Protein AF-A0A2E6AD15-F1 (afdb_monomer_lite)

Foldseek 3Di:
DDDDDDDDDDDPDDDPVNVPPPPPDDPDDPDPDPPVPPPDDDDDPLVVVLVLLLVLCVVVVNPLVVSCVVVVHDSVVSVVSCVVSVPDDPPPPDPDD

Sequence (97 aa):
MVERAVVLARGDYVDVDDLNLSNLATAGDSAVLPMSANTYEPLTLAEVEQRHILATLRQTGWNKSRTARTLGIERSTLDRKIRRYGIVQDTTPVPEG

pLDDT: mean 71.86, std 24.39, range [35.41, 98.31]

Structure (mmCIF, N/CA/C/O backbone):
data_AF-A0A2E6AD15-F1
#
_entry.id   AF-A0A2E6AD15-F1
#
loop_
_atom_site.group_PDB
_atom_site.id
_atom_site.type_symbol
_atom_site.label_atom_id
_atom_site.label_alt_id
_atom_site.label_comp_id
_atom_site.label_asym_id
_atom_site.label_entity_id
_atom_site.label_seq_id
_atom_site.pdbx_PDB_ins_code
_atom_site.Cartn_x
_atom_site.Cartn_y
_atom_site.Cartn_z
_atom_site.occupancy
_atom_site.B_iso_or_equiv
_atom_site.auth_seq_id
_atom_site.auth_comp_id
_atom_site.auth_asym_id
_atom_site.auth_atom_id
_atom_site.pdbx_PDB_model_num
ATOM 1 N N . MET A 1 1 ? -36.408 -7.158 -38.194 1.00 47.25 1 MET A N 1
ATOM 2 C CA . MET A 1 1 ? -36.515 -8.610 -37.921 1.00 47.25 1 MET A CA 1
ATOM 3 C C . MET A 1 1 ? -35.147 -9.207 -38.203 1.00 47.25 1 MET A C 1
ATOM 5 O O . MET A 1 1 ? -34.533 -8.702 -39.132 1.00 47.25 1 MET A O 1
ATOM 9 N N . VAL A 1 2 ? -34.741 -10.249 -37.458 1.00 46.66 2 VAL A N 1
ATOM 10 C CA . VAL A 1 2 ? -33.490 -11.035 -37.620 1.00 46.66 2 VAL A CA 1
ATOM 11 C C . VAL A 1 2 ? -32.250 -10.374 -36.974 1.00 46.66 2 VAL A C 1
ATOM 13 O O . VAL A 1 2 ? -31.978 -9.222 -37.271 1.00 46.66 2 VAL A O 1
ATOM 16 N N . GLU A 1 3 ? -31.452 -10.955 -36.067 1.00 35.41 3 GLU A N 1
ATOM 17 C CA . GLU A 1 3 ? -31.435 -12.216 -35.301 1.00 35.41 3 GLU A CA 1
ATOM 18 C C . GLU A 1 3 ? -30.429 -12.046 -34.137 1.00 35.41 3 GLU A C 1
ATOM 20 O O . GLU A 1 3 ? -29.472 -11.279 -34.229 1.00 35.41 3 GLU A O 1
ATOM 25 N N . ARG A 1 4 ? -30.654 -12.745 -33.019 1.00 47.50 4 ARG A N 1
ATOM 26 C CA . ARG A 1 4 ? -29.738 -12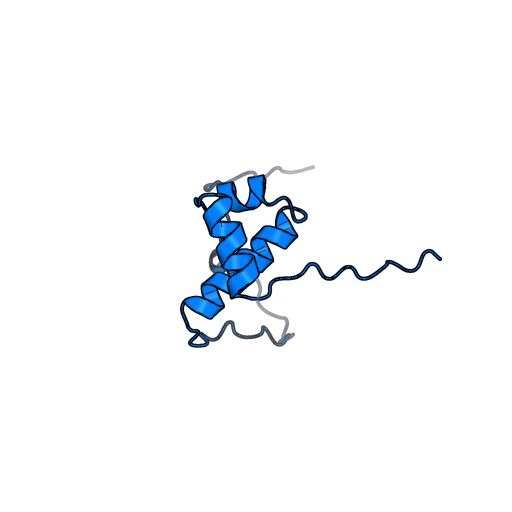.814 -31.869 1.00 47.50 4 ARG A CA 1
ATOM 27 C C . ARG A 1 4 ? -28.497 -13.640 -32.231 1.00 47.50 4 ARG A C 1
ATOM 29 O O . ARG A 1 4 ? -28.654 -14.787 -32.634 1.00 47.50 4 ARG A O 1
ATOM 36 N N . ALA A 1 5 ? -27.304 -13.134 -31.925 1.00 43.41 5 ALA A N 1
ATOM 37 C CA . ALA A 1 5 ? -26.101 -13.951 -31.774 1.00 43.41 5 ALA A CA 1
ATOM 38 C C . ALA A 1 5 ? -25.499 -13.716 -30.381 1.00 43.41 5 ALA A C 1
ATOM 40 O O . ALA A 1 5 ? -24.854 -12.712 -30.095 1.00 43.41 5 ALA A O 1
ATOM 41 N N . VAL A 1 6 ? -25.831 -14.654 -29.497 1.00 44.06 6 VAL A N 1
ATOM 42 C CA . VAL A 1 6 ? -25.146 -14.976 -28.240 1.00 44.06 6 VAL A CA 1
ATOM 43 C C . VAL A 1 6 ? -23.809 -15.652 -28.585 1.00 44.06 6 VAL A C 1
ATOM 45 O O . VAL A 1 6 ? -23.663 -16.108 -29.717 1.00 44.06 6 VAL A O 1
ATOM 48 N N . VAL A 1 7 ? -22.935 -15.820 -27.576 1.00 46.88 7 VAL A N 1
ATOM 49 C CA . VAL A 1 7 ? -21.784 -16.756 -27.476 1.00 46.88 7 VAL A CA 1
ATOM 50 C C . VAL A 1 7 ? -20.442 -15.994 -27.560 1.00 46.88 7 VAL A C 1
ATOM 52 O O . VAL A 1 7 ? -20.176 -15.351 -28.558 1.00 46.88 7 VAL A O 1
ATOM 55 N N . LEU A 1 8 ? -19.535 -15.970 -26.574 1.00 36.09 8 LEU A N 1
ATOM 56 C CA . LEU A 1 8 ? -19.288 -16.836 -25.416 1.00 36.09 8 LEU A CA 1
ATOM 57 C C . LEU A 1 8 ? -18.494 -16.027 -24.370 1.00 36.09 8 LEU A C 1
ATOM 59 O O . LEU A 1 8 ? -17.388 -15.575 -24.650 1.00 36.09 8 LEU A O 1
ATOM 63 N N . ALA A 1 9 ? -19.026 -15.886 -23.157 1.00 47.22 9 ALA A N 1
ATOM 64 C CA . ALA A 1 9 ? -18.201 -15.574 -21.995 1.00 47.22 9 ALA A CA 1
ATOM 65 C C . ALA A 1 9 ? -17.514 -16.865 -21.536 1.00 47.22 9 ALA A C 1
ATOM 67 O O . ALA A 1 9 ? -18.193 -17.869 -21.310 1.00 47.22 9 ALA A O 1
ATOM 68 N N . ARG A 1 10 ? -16.191 -16.844 -21.369 1.00 39.72 10 ARG A N 1
ATOM 69 C CA . ARG A 1 10 ? -15.465 -17.836 -20.567 1.00 39.72 10 ARG A CA 1
ATOM 70 C C . ARG A 1 10 ? -14.323 -17.142 -19.830 1.00 39.72 10 ARG A C 1
ATOM 72 O O . ARG A 1 10 ? -13.228 -17.033 -20.361 1.00 39.72 10 ARG A O 1
ATOM 79 N N . GLY A 1 11 ? -14.612 -16.698 -18.609 1.00 37.22 11 GLY A N 1
ATOM 80 C CA . GLY A 1 11 ? -13.618 -16.219 -17.648 1.00 37.22 11 GLY A CA 1
ATOM 81 C C . GLY A 1 11 ? -14.168 -15.103 -16.763 1.00 37.22 11 GLY A C 1
ATOM 82 O O . GLY A 1 11 ? -14.657 -14.107 -17.279 1.00 37.22 11 GLY A O 1
ATOM 83 N N . ASP A 1 12 ? -14.087 -15.270 -15.442 1.00 41.19 12 ASP A N 1
ATOM 84 C CA . ASP A 1 12 ? -14.551 -14.285 -14.445 1.00 41.19 12 ASP A CA 1
ATOM 85 C C . ASP A 1 12 ? -13.516 -13.178 -14.144 1.00 41.19 12 ASP A C 1
ATOM 87 O O . ASP A 1 12 ? -13.701 -12.391 -13.216 1.00 41.19 12 ASP A O 1
ATOM 91 N N . TYR A 1 13 ? -12.436 -13.081 -14.930 1.00 37.81 13 TYR A N 1
ATOM 92 C CA . TYR A 1 13 ? -11.410 -12.043 -14.800 1.00 37.81 13 TYR A CA 1
ATOM 93 C C . TYR A 1 13 ? -10.882 -11.634 -16.181 1.00 37.81 13 TYR A C 1
ATOM 95 O O . TYR A 1 13 ? -10.551 -12.496 -16.988 1.00 37.81 13 TYR A O 1
ATOM 103 N N . VAL A 1 14 ? -10.826 -10.322 -16.428 1.00 43.06 14 VAL A N 1
ATOM 104 C CA . VAL A 1 14 ? -10.130 -9.692 -17.561 1.00 43.06 14 VAL A CA 1
ATOM 105 C C . VAL A 1 14 ? -8.874 -9.060 -16.975 1.00 43.06 14 VAL A C 1
ATOM 107 O O . VAL A 1 14 ? -8.998 -8.136 -16.166 1.00 43.06 14 VAL A O 1
ATOM 110 N N . ASP A 1 15 ? -7.694 -9.572 -17.323 1.00 42.09 15 ASP A N 1
ATOM 111 C CA . ASP A 1 15 ? -6.434 -8.907 -16.980 1.00 42.09 15 ASP A CA 1
ATOM 112 C C . ASP A 1 15 ? -6.063 -7.908 -18.088 1.00 42.09 15 ASP A C 1
ATOM 114 O O . ASP A 1 15 ? -6.515 -8.016 -19.229 1.00 42.09 15 ASP A O 1
ATOM 118 N N . VAL A 1 16 ? -5.269 -6.888 -17.769 1.00 51.56 16 VAL A N 1
ATOM 119 C CA . VAL A 1 16 ? -4.948 -5.786 -18.697 1.00 51.56 16 VAL A CA 1
ATOM 120 C C . VAL A 1 16 ? -4.200 -6.299 -19.939 1.00 51.56 16 VAL A C 1
ATOM 122 O O . VAL A 1 16 ? -4.284 -5.699 -21.011 1.00 51.56 16 VAL A O 1
ATOM 125 N N . ASP A 1 17 ? -3.547 -7.457 -19.820 1.00 50.12 17 ASP A N 1
ATOM 126 C CA . ASP A 1 17 ? -2.861 -8.146 -20.912 1.00 50.12 17 ASP A CA 1
ATOM 127 C C . ASP A 1 17 ? -3.813 -8.898 -21.874 1.00 50.12 17 ASP A C 1
ATOM 129 O O . ASP A 1 17 ? -3.446 -9.121 -23.031 1.00 50.12 17 ASP A O 1
ATOM 133 N N . ASP A 1 18 ? -5.060 -9.202 -21.477 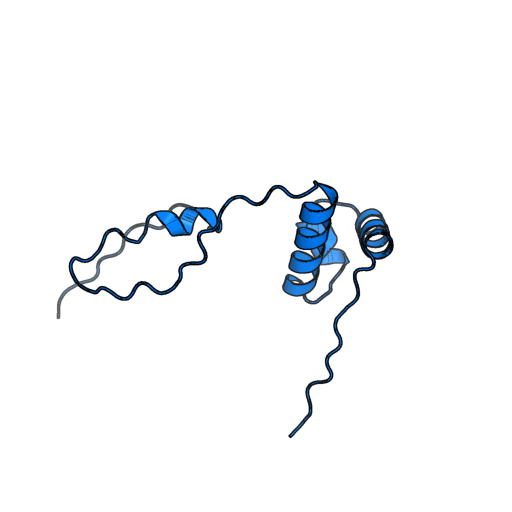1.00 45.06 18 ASP A N 1
ATOM 134 C CA . ASP A 1 18 ? -6.068 -9.871 -22.330 1.00 45.06 18 ASP A CA 1
ATOM 135 C C . ASP A 1 18 ? -6.683 -8.935 -23.387 1.00 45.06 18 ASP A C 1
ATOM 137 O O . ASP A 1 18 ? -7.325 -9.374 -24.347 1.00 45.06 18 ASP A O 1
ATOM 141 N N . LEU A 1 19 ? -6.456 -7.624 -23.260 1.00 49.12 19 LEU A N 1
ATOM 142 C CA . LEU A 1 19 ? -6.911 -6.619 -24.225 1.00 49.12 19 LEU A CA 1
ATOM 143 C C . LEU A 1 19 ? -6.162 -6.695 -25.572 1.00 49.12 19 LEU A C 1
ATOM 145 O O . LEU A 1 19 ? -6.595 -6.081 -26.547 1.00 49.12 19 LEU A O 1
ATOM 149 N N . ASN A 1 20 ? -5.081 -7.480 -25.667 1.00 49.25 20 ASN A N 1
ATOM 150 C CA . ASN A 1 20 ? -4.229 -7.581 -26.859 1.00 49.25 20 ASN A CA 1
ATOM 151 C C . ASN A 1 20 ? -4.651 -8.637 -27.900 1.00 49.25 20 ASN A C 1
ATOM 153 O O . ASN A 1 20 ? -3.869 -8.946 -28.798 1.00 49.25 20 ASN A O 1
ATOM 157 N N . LEU A 1 21 ? -5.877 -9.172 -27.847 1.00 42.88 21 LEU A N 1
ATOM 158 C CA . LEU A 1 21 ? -6.379 -10.090 -28.890 1.00 42.88 21 LEU A CA 1
ATOM 159 C C . LEU A 1 21 ? -7.604 -9.596 -29.674 1.00 42.88 21 LEU A C 1
ATOM 161 O O . LEU A 1 21 ? -7.999 -10.248 -30.638 1.00 42.88 21 LEU A O 1
ATOM 165 N N . SER A 1 22 ? -8.180 -8.433 -29.345 1.00 39.09 22 SER A N 1
ATOM 166 C CA . SER A 1 22 ? -9.434 -7.987 -29.989 1.00 39.09 22 SER A CA 1
ATOM 167 C C . SER A 1 22 ? -9.275 -7.075 -31.216 1.00 39.09 22 SER A C 1
ATOM 169 O O . SER A 1 22 ? -10.281 -6.693 -31.803 1.00 39.09 22 SER A O 1
ATOM 171 N N . ASN A 1 23 ? -8.055 -6.795 -31.693 1.00 44.00 23 ASN A N 1
ATOM 172 C CA . ASN A 1 23 ? -7.839 -6.050 -32.949 1.00 44.00 23 ASN A CA 1
ATOM 173 C C . ASN A 1 23 ? -7.726 -6.948 -34.201 1.00 44.00 23 ASN A C 1
ATOM 175 O O . ASN A 1 23 ? -7.078 -6.591 -35.184 1.00 44.00 23 ASN A O 1
ATOM 179 N N . LEU A 1 24 ? -8.400 -8.101 -34.209 1.00 45.59 24 LEU A N 1
ATOM 180 C CA . LEU A 1 24 ? -8.729 -8.817 -35.446 1.00 45.59 24 LEU A CA 1
ATOM 181 C C . LEU A 1 24 ? -10.057 -8.295 -36.022 1.00 45.59 24 LEU A C 1
ATOM 183 O O . LEU A 1 24 ? -11.062 -8.994 -35.982 1.00 45.59 24 LEU A O 1
ATOM 187 N N . ALA A 1 25 ? -10.048 -7.054 -36.518 1.00 38.47 25 ALA A N 1
ATOM 188 C CA . ALA A 1 25 ? -11.011 -6.424 -37.444 1.00 38.47 25 ALA A CA 1
ATOM 189 C C . ALA A 1 25 ? -10.691 -4.912 -37.448 1.00 38.47 25 ALA A C 1
ATOM 191 O O . ALA A 1 25 ? -10.622 -4.316 -36.384 1.00 38.47 25 ALA A O 1
ATOM 192 N N . THR A 1 26 ? -10.429 -4.195 -38.538 1.00 36.84 26 THR A N 1
ATOM 193 C CA . THR A 1 26 ? -10.837 -4.335 -39.937 1.00 36.84 26 THR A CA 1
ATOM 194 C C . THR A 1 26 ? -9.832 -3.569 -40.802 1.00 36.84 26 THR A C 1
ATOM 196 O O . THR A 1 26 ? -9.257 -2.571 -40.371 1.00 36.84 26 THR A O 1
ATOM 199 N N . ALA A 1 27 ? -9.606 -4.044 -42.027 1.00 46.44 27 ALA A N 1
ATOM 200 C CA . ALA A 1 27 ? -8.807 -3.354 -43.028 1.00 46.44 27 ALA A CA 1
ATOM 201 C C . ALA A 1 27 ? -9.319 -1.920 -43.258 1.00 46.44 27 ALA A C 1
ATOM 203 O O . ALA A 1 27 ? -10.458 -1.733 -43.675 1.00 46.44 27 ALA A O 1
ATOM 204 N N . GLY A 1 28 ? -8.446 -0.935 -43.040 1.00 45.88 28 GLY A N 1
ATOM 205 C CA . GLY A 1 28 ? -8.647 0.435 -43.505 1.00 45.88 28 GLY A CA 1
ATOM 206 C C . GLY A 1 28 ? -9.149 1.409 -42.447 1.00 45.88 28 GLY A C 1
ATOM 207 O O . GLY A 1 28 ? -10.274 1.870 -42.542 1.00 45.88 28 GLY A O 1
ATOM 208 N N . ASP A 1 29 ? -8.294 1.782 -41.497 1.00 39.34 29 ASP A N 1
ATOM 209 C CA . ASP A 1 29 ? -8.175 3.197 -41.138 1.00 39.34 29 ASP A CA 1
ATOM 210 C C . ASP A 1 29 ? -6.850 3.451 -40.412 1.00 39.34 29 ASP A C 1
ATOM 212 O O . ASP A 1 29 ? -6.592 2.964 -39.311 1.00 39.34 29 ASP A O 1
ATOM 216 N N . SER A 1 30 ? -5.967 4.197 -41.076 1.00 50.44 30 SER A N 1
ATOM 217 C CA . SER A 1 30 ? -4.720 4.698 -40.502 1.00 50.44 30 SER A CA 1
ATOM 218 C C . SER A 1 30 ? -5.036 5.858 -39.565 1.00 50.44 30 SER A C 1
ATOM 220 O O . SER A 1 30 ? -4.947 7.022 -39.943 1.00 50.44 30 SER A O 1
ATOM 222 N N . ALA A 1 31 ? -5.353 5.538 -38.318 1.00 40.66 31 ALA A N 1
ATOM 223 C CA . ALA A 1 31 ? -5.203 6.457 -37.203 1.00 40.66 31 ALA A CA 1
ATOM 224 C C . ALA A 1 31 ? -4.312 5.772 -36.168 1.00 40.66 31 ALA A C 1
ATOM 226 O O . ALA A 1 31 ? -4.778 5.143 -35.221 1.00 40.66 31 ALA A O 1
ATOM 227 N N . VAL A 1 32 ? -2.998 5.873 -36.379 1.00 43.94 32 VAL A N 1
ATOM 228 C CA . VAL A 1 32 ? -1.997 5.602 -35.344 1.00 43.94 32 VAL A CA 1
ATOM 229 C C . VAL A 1 32 ? -2.171 6.666 -34.262 1.00 43.94 32 VAL A C 1
ATOM 231 O O . VAL A 1 32 ? -1.484 7.683 -34.227 1.00 43.94 32 VAL A O 1
ATOM 234 N N . LEU A 1 33 ? -3.141 6.443 -33.375 1.00 43.91 33 LEU A N 1
ATOM 235 C CA . LEU A 1 33 ? -3.045 6.951 -32.018 1.00 43.91 33 LEU A CA 1
ATOM 236 C C . LEU A 1 33 ? -1.700 6.446 -31.483 1.00 43.91 33 LEU A C 1
ATOM 238 O O . LEU A 1 33 ? -1.363 5.287 -31.755 1.00 43.91 33 LEU A O 1
ATOM 242 N N . PRO A 1 34 ? -0.914 7.254 -30.752 1.00 41.34 34 PRO A N 1
ATOM 243 C CA . PRO A 1 34 ? 0.204 6.714 -30.009 1.00 41.34 34 PRO A CA 1
ATOM 244 C C . PRO A 1 34 ? -0.409 5.807 -28.941 1.00 41.34 34 PRO A C 1
ATOM 246 O O . PRO A 1 34 ? -0.718 6.232 -27.832 1.00 41.34 34 PRO A O 1
ATOM 249 N N . MET A 1 35 ? -0.652 4.546 -29.303 1.00 47.53 35 MET A N 1
ATOM 250 C CA . MET A 1 35 ? -0.653 3.452 -28.361 1.00 47.53 35 MET A CA 1
ATOM 251 C C . MET A 1 35 ? 0.691 3.606 -27.675 1.00 47.53 35 MET A C 1
ATOM 253 O O . MET A 1 35 ? 1.723 3.358 -28.299 1.00 47.53 35 MET A O 1
ATOM 257 N N . SER A 1 36 ? 0.692 4.132 -26.448 1.00 48.28 36 SER A N 1
ATOM 258 C CA . SER A 1 36 ?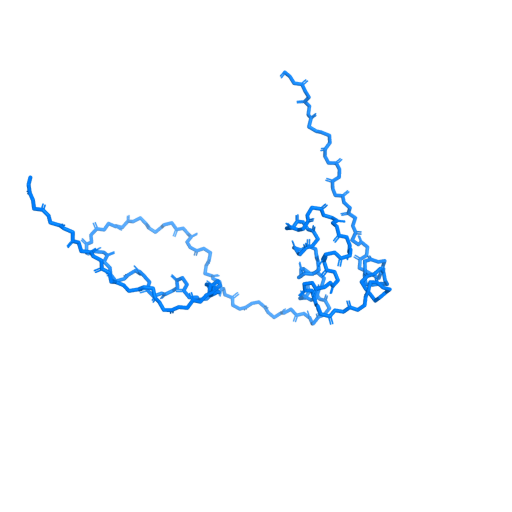 1.836 4.004 -25.561 1.00 48.28 36 SER A CA 1
ATOM 259 C C . SER A 1 36 ? 2.124 2.520 -25.541 1.00 48.28 36 SER A C 1
ATOM 261 O O . SER A 1 36 ? 1.402 1.758 -24.901 1.00 48.28 36 SER A O 1
ATOM 263 N N . ALA A 1 37 ? 3.090 2.102 -26.359 1.00 50.31 37 ALA A N 1
ATOM 264 C CA . ALA A 1 37 ? 3.555 0.741 -26.383 1.00 50.31 37 ALA A CA 1
ATOM 265 C C . ALA A 1 37 ? 3.877 0.456 -24.926 1.00 50.31 37 ALA A C 1
ATOM 267 O O . ALA A 1 37 ? 4.703 1.172 -24.350 1.00 50.31 37 ALA A O 1
ATOM 268 N N . ASN A 1 38 ? 3.151 -0.490 -24.325 1.00 59.03 38 ASN A N 1
ATOM 269 C CA . ASN A 1 38 ? 3.373 -0.960 -22.965 1.00 59.03 38 ASN A CA 1
ATOM 270 C C . ASN A 1 38 ? 4.721 -1.688 -22.969 1.00 59.03 38 ASN A C 1
ATOM 272 O O . ASN A 1 38 ? 4.819 -2.911 -22.965 1.00 59.03 38 ASN A O 1
ATOM 276 N N . THR A 1 39 ? 5.767 -0.896 -23.166 1.00 70.06 39 THR A N 1
ATOM 277 C CA . THR A 1 39 ? 7.138 -1.313 -23.334 1.00 70.06 39 THR A CA 1
ATOM 278 C C . THR A 1 39 ? 7.591 -1.612 -21.931 1.00 70.06 39 THR A C 1
ATOM 280 O O . THR A 1 39 ? 7.471 -0.764 -21.049 1.00 70.06 39 THR A O 1
ATOM 283 N N . TYR A 1 40 ? 8.046 -2.839 -21.721 1.00 80.81 40 TYR A N 1
ATOM 284 C CA . TYR A 1 40 ? 8.537 -3.275 -20.430 1.00 80.81 40 TYR A CA 1
ATOM 285 C C . TYR A 1 40 ? 9.575 -2.280 -19.891 1.00 80.81 40 TYR A C 1
ATOM 287 O O . TYR A 1 40 ? 10.649 -2.113 -20.472 1.00 80.81 40 TYR A O 1
ATOM 295 N N . GLU A 1 41 ? 9.240 -1.627 -18.780 1.00 81.31 41 GLU A N 1
ATOM 296 C CA . GLU A 1 41 ? 10.148 -0.769 -18.032 1.00 81.31 41 GLU A CA 1
ATOM 297 C C . GLU A 1 41 ? 10.599 -1.533 -16.779 1.00 81.31 41 GLU A C 1
ATOM 299 O O . GLU A 1 41 ? 9.756 -1.939 -15.969 1.00 81.31 41 GLU A O 1
ATOM 304 N N . PRO A 1 42 ? 11.908 -1.779 -16.602 1.00 86.50 42 PRO A N 1
ATOM 305 C CA . PRO A 1 42 ? 12.398 -2.473 -15.425 1.00 86.50 42 PRO A CA 1
ATOM 306 C C . PRO A 1 42 ? 12.184 -1.598 -14.188 1.00 86.50 42 PRO A C 1
ATOM 308 O O . PRO A 1 42 ? 12.772 -0.529 -14.048 1.00 86.50 42 PRO A O 1
ATOM 311 N N . LEU A 1 43 ? 11.358 -2.091 -13.271 1.00 91.38 43 LEU A N 1
ATOM 312 C CA . LEU A 1 43 ? 11.053 -1.452 -11.998 1.00 91.38 43 LEU A CA 1
ATOM 313 C C . LEU A 1 43 ? 11.516 -2.340 -10.857 1.00 91.38 43 LEU A C 1
ATOM 315 O O . LEU A 1 43 ? 11.501 -3.570 -10.939 1.00 91.38 43 LEU A O 1
ATOM 319 N N . THR A 1 44 ? 11.895 -1.717 -9.752 1.00 94.75 44 THR A N 1
ATOM 320 C CA . THR A 1 44 ? 12.166 -2.461 -8.529 1.00 94.75 44 THR A CA 1
ATOM 321 C C . THR A 1 44 ? 10.873 -3.073 -7.992 1.00 94.75 44 THR A C 1
ATOM 323 O O . THR A 1 44 ? 9.779 -2.520 -8.137 1.00 94.75 44 THR A O 1
ATOM 326 N N . LEU A 1 45 ? 10.992 -4.195 -7.277 1.00 94.69 45 LEU A N 1
ATOM 327 C CA . LEU A 1 45 ? 9.847 -4.804 -6.590 1.00 94.69 45 LEU A CA 1
ATOM 328 C C . LEU A 1 45 ? 9.167 -3.823 -5.622 1.00 94.69 45 LEU A C 1
ATOM 330 O O . LEU A 1 45 ? 7.955 -3.879 -5.437 1.00 94.69 45 LEU A O 1
ATOM 334 N N . ALA A 1 46 ? 9.937 -2.906 -5.026 1.00 94.81 46 ALA A N 1
ATOM 335 C CA . ALA A 1 46 ? 9.411 -1.876 -4.141 1.00 94.81 46 ALA A CA 1
ATOM 336 C C . ALA A 1 46 ? 8.501 -0.884 -4.880 1.00 94.81 46 ALA A C 1
ATOM 338 O O . ALA A 1 46 ? 7.446 -0.532 -4.358 1.00 94.81 46 ALA A O 1
ATOM 339 N N . GLU A 1 47 ? 8.871 -0.465 -6.091 1.00 92.88 47 GLU A N 1
ATOM 340 C CA . GLU A 1 47 ? 8.060 0.445 -6.905 1.00 92.88 47 GLU A CA 1
ATOM 341 C C . GLU A 1 47 ? 6.803 -0.237 -7.444 1.00 92.88 47 GLU A C 1
ATOM 343 O O . GLU A 1 47 ? 5.726 0.361 -7.438 1.00 92.88 47 GLU A O 1
ATOM 348 N N . VAL A 1 48 ? 6.913 -1.496 -7.881 1.00 94.25 48 VAL A N 1
ATOM 349 C CA . VAL A 1 48 ? 5.749 -2.297 -8.296 1.00 94.25 48 VAL A CA 1
ATOM 350 C C . VAL A 1 48 ? 4.772 -2.442 -7.130 1.00 94.25 48 VAL A C 1
ATOM 352 O O . VAL A 1 48 ? 3.585 -2.146 -7.271 1.00 94.25 48 VAL A O 1
ATOM 355 N N . GLU A 1 49 ? 5.277 -2.810 -5.951 1.00 95.94 49 GLU A N 1
ATOM 356 C CA . GLU A 1 49 ? 4.468 -2.931 -4.741 1.00 95.94 49 GLU A CA 1
ATOM 357 C C . GLU A 1 49 ? 3.811 -1.597 -4.355 1.00 95.94 49 GLU A C 1
ATOM 359 O O . GLU A 1 49 ? 2.607 -1.556 -4.099 1.00 95.94 49 GLU A O 1
ATOM 364 N N . GLN A 1 50 ? 4.563 -0.492 -4.349 1.00 95.44 50 GLN A N 1
ATOM 365 C CA . GLN A 1 50 ? 4.033 0.833 -4.024 1.00 95.44 50 GLN A CA 1
ATOM 366 C C . GLN A 1 50 ? 2.898 1.239 -4.970 1.00 95.44 50 GLN A C 1
ATOM 368 O O . GLN A 1 50 ? 1.841 1.678 -4.505 1.00 95.44 50 GLN A O 1
ATOM 373 N N . ARG A 1 51 ? 3.091 1.078 -6.287 1.00 93.44 51 ARG A N 1
ATOM 374 C CA . ARG A 1 51 ? 2.063 1.398 -7.289 1.00 93.44 51 ARG A CA 1
ATOM 375 C C . ARG A 1 51 ? 0.820 0.539 -7.100 1.00 93.44 51 ARG A C 1
ATOM 377 O O . ARG A 1 51 ? -0.289 1.070 -7.118 1.00 93.44 51 ARG A O 1
ATOM 384 N N . HIS A 1 52 ? 0.999 -0.757 -6.861 1.00 95.50 52 HIS A N 1
ATOM 385 C CA . HIS A 1 52 ? -0.112 -1.680 -6.666 1.00 95.50 52 HIS A CA 1
ATOM 386 C C . HIS A 1 52 ? -0.921 -1.359 -5.398 1.00 95.50 52 HIS A C 1
ATOM 388 O O . HIS A 1 52 ? -2.155 -1.319 -5.433 1.00 95.50 52 HIS A O 1
ATOM 394 N N . ILE A 1 53 ? -0.245 -1.033 -4.290 1.00 96.31 53 ILE A N 1
ATOM 395 C CA . ILE A 1 53 ? -0.901 -0.607 -3.046 1.00 96.31 53 ILE A CA 1
ATOM 396 C C . ILE A 1 53 ? -1.694 0.682 -3.264 1.00 96.31 53 ILE A C 1
ATOM 398 O O . ILE A 1 53 ? -2.854 0.758 -2.859 1.00 96.31 53 ILE A O 1
ATOM 402 N N . LEU A 1 54 ? -1.098 1.686 -3.915 1.00 94.62 54 LEU A N 1
ATOM 403 C CA . LEU A 1 54 ? -1.763 2.960 -4.193 1.00 94.62 54 LEU A CA 1
ATOM 404 C C . LEU A 1 54 ? -2.994 2.780 -5.092 1.00 94.62 54 LEU A C 1
ATOM 406 O O . LEU A 1 54 ? -4.057 3.324 -4.790 1.00 94.62 54 LEU A O 1
ATOM 410 N N . ALA A 1 55 ? -2.873 2.001 -6.168 1.00 91.00 55 ALA A N 1
ATOM 411 C CA . ALA A 1 55 ? -3.984 1.710 -7.072 1.00 91.00 55 ALA A CA 1
ATOM 412 C C . ALA A 1 55 ? -5.138 1.015 -6.333 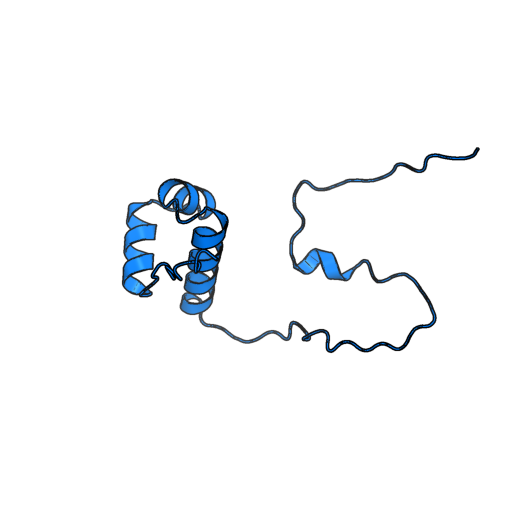1.00 91.00 55 ALA A C 1
ATOM 414 O O . ALA A 1 55 ? -6.288 1.444 -6.431 1.00 91.00 55 ALA A O 1
ATOM 415 N N . THR A 1 56 ? -4.826 0.014 -5.507 1.00 93.69 56 THR A N 1
ATOM 416 C CA . THR A 1 56 ? -5.830 -0.719 -4.724 1.00 93.69 56 THR A CA 1
ATOM 417 C C . THR A 1 56 ? -6.487 0.172 -3.666 1.00 93.69 56 THR A C 1
ATOM 419 O O . THR A 1 56 ? -7.701 0.105 -3.461 1.00 93.69 56 THR A O 1
ATOM 422 N N . LEU A 1 57 ? -5.724 1.052 -3.004 1.00 93.50 57 LEU A N 1
ATOM 423 C CA . LEU A 1 57 ? -6.275 2.054 -2.084 1.00 93.50 57 LEU A CA 1
ATOM 424 C C . LEU A 1 57 ? -7.272 2.961 -2.808 1.00 93.50 57 LEU A C 1
ATOM 426 O O . LEU A 1 57 ? -8.391 3.117 -2.331 1.00 93.50 57 LEU A O 1
ATOM 430 N N . ARG A 1 58 ? -6.919 3.492 -3.983 1.00 92.00 58 ARG A N 1
ATOM 431 C CA . ARG A 1 58 ? -7.816 4.340 -4.785 1.00 92.00 58 ARG A CA 1
ATOM 432 C C . ARG A 1 58 ? -9.080 3.589 -5.216 1.00 92.00 58 ARG A C 1
ATOM 434 O O . ARG A 1 58 ? -10.180 4.079 -4.974 1.00 92.00 58 ARG A O 1
ATOM 441 N N . GLN A 1 59 ? -8.945 2.377 -5.755 1.00 89.94 59 GLN A N 1
ATOM 442 C CA . GLN A 1 59 ? -10.077 1.558 -6.210 1.00 89.94 59 GLN A CA 1
ATOM 443 C C . GLN A 1 59 ? -11.032 1.170 -5.072 1.00 89.94 59 GLN A C 1
ATOM 445 O O . GLN A 1 59 ? -12.239 1.053 -5.267 1.00 89.94 59 GLN A O 1
ATOM 450 N N . THR A 1 60 ? -10.505 0.985 -3.860 1.00 91.44 60 THR A N 1
ATOM 451 C CA . THR A 1 60 ? -11.309 0.666 -2.671 1.00 91.44 60 THR A CA 1
ATOM 452 C C . THR A 1 60 ? -11.804 1.904 -1.915 1.00 91.44 60 THR A C 1
ATOM 454 O O . THR A 1 60 ? -12.371 1.753 -0.831 1.00 91.44 60 THR A O 1
ATOM 457 N N . GLY A 1 61 ? -11.605 3.115 -2.452 1.00 90.25 61 GLY A N 1
ATOM 458 C CA . GLY A 1 61 ? -12.012 4.365 -1.803 1.00 90.25 61 GLY A CA 1
ATOM 459 C C . GLY A 1 61 ? -11.290 4.608 -0.476 1.00 90.25 61 GLY A C 1
ATOM 460 O O . GLY A 1 61 ? -11.905 5.025 0.499 1.00 90.25 61 GLY A O 1
ATOM 461 N N . TRP A 1 62 ? -10.000 4.274 -0.411 1.00 94.25 62 TRP A N 1
ATOM 462 C CA . TRP A 1 62 ? -9.140 4.373 0.774 1.00 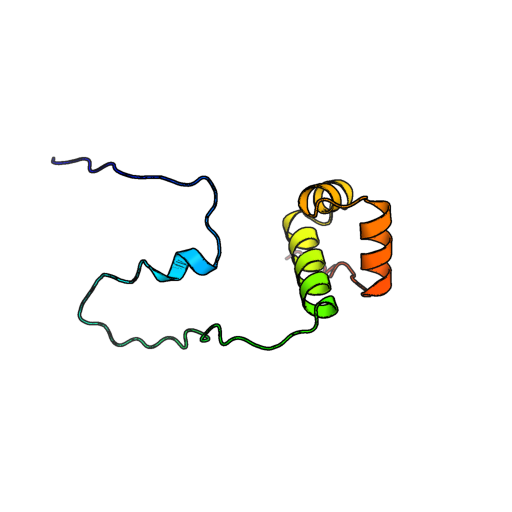94.25 62 TRP A CA 1
ATOM 463 C C . TRP A 1 62 ? -9.583 3.513 1.971 1.00 94.25 62 TRP A C 1
ATOM 465 O O . TRP A 1 62 ? -9.112 3.692 3.099 1.00 94.25 62 TRP A O 1
ATOM 475 N N . ASN A 1 63 ? -10.435 2.507 1.742 1.00 95.62 63 ASN A N 1
ATOM 476 C CA . ASN A 1 63 ? -10.843 1.564 2.778 1.00 95.62 63 ASN A CA 1
ATOM 477 C C . ASN A 1 63 ? -9.740 0.534 3.066 1.00 95.62 63 ASN A C 1
ATOM 479 O O . ASN A 1 63 ? -9.734 -0.565 2.514 1.00 95.62 63 ASN A O 1
ATOM 483 N N . LYS A 1 64 ? -8.852 0.859 4.011 1.00 95.75 64 LYS A N 1
ATOM 484 C CA . LYS A 1 64 ? -7.695 0.028 4.391 1.00 95.75 64 LYS A CA 1
ATOM 485 C C . LYS A 1 64 ? -8.028 -1.434 4.705 1.00 95.75 64 LYS A C 1
ATOM 487 O O . LYS A 1 64 ? -7.251 -2.319 4.364 1.00 95.75 64 LYS A O 1
ATOM 492 N N . SER A 1 65 ? -9.158 -1.707 5.360 1.00 97.25 65 SER A N 1
ATOM 493 C CA . SER A 1 65 ? -9.565 -3.083 5.679 1.00 97.25 65 SER A CA 1
ATOM 494 C C . SER A 1 65 ? -9.911 -3.869 4.417 1.00 97.25 65 SER A C 1
ATOM 496 O O . SER A 1 65 ? -9.533 -5.032 4.296 1.00 97.25 65 SER A O 1
ATOM 498 N N . ARG A 1 66 ? -10.604 -3.236 3.463 1.00 96.62 66 ARG A N 1
ATOM 499 C CA . ARG A 1 66 ? -10.913 -3.833 2.160 1.00 96.62 66 ARG A CA 1
ATOM 500 C C . ARG A 1 66 ? -9.651 -3.986 1.314 1.00 96.62 66 ARG A C 1
ATOM 502 O O . ARG A 1 66 ? -9.425 -5.067 0.793 1.00 96.62 66 ARG A O 1
ATOM 509 N N . THR A 1 67 ? -8.804 -2.958 1.263 1.00 96.69 67 THR A N 1
ATOM 510 C CA . THR A 1 67 ? -7.512 -2.984 0.563 1.00 96.69 67 THR A CA 1
ATOM 511 C C . THR A 1 67 ? -6.634 -4.136 1.047 1.00 96.69 67 THR A C 1
ATOM 513 O O . THR A 1 67 ? -6.134 -4.899 0.233 1.00 96.69 67 THR A O 1
ATOM 516 N N . ALA A 1 68 ? -6.466 -4.297 2.364 1.00 97.88 68 ALA A N 1
ATOM 517 C CA . ALA A 1 68 ? -5.627 -5.351 2.933 1.00 97.88 68 ALA A CA 1
ATOM 518 C C . ALA A 1 68 ? -6.132 -6.751 2.548 1.00 97.88 68 ALA A C 1
ATOM 520 O O . ALA A 1 68 ? -5.337 -7.603 2.161 1.00 97.88 68 ALA A O 1
ATOM 521 N N . ARG A 1 69 ? -7.459 -6.954 2.561 1.00 97.94 69 ARG A N 1
ATOM 522 C CA . ARG A 1 69 ? -8.091 -8.195 2.089 1.00 97.94 69 ARG A CA 1
ATOM 523 C C . ARG A 1 69 ? -7.840 -8.435 0.600 1.00 97.94 69 ARG A C 1
ATOM 525 O O . ARG A 1 69 ? -7.481 -9.548 0.245 1.00 97.94 69 ARG A O 1
ATOM 532 N N . THR A 1 70 ? -7.989 -7.412 -0.246 1.00 96.81 70 THR A N 1
ATOM 533 C CA . THR A 1 70 ? -7.716 -7.512 -1.692 1.00 96.81 70 THR A CA 1
ATOM 534 C C . THR A 1 70 ? -6.254 -7.858 -1.971 1.00 96.81 70 THR A C 1
ATOM 536 O O . THR A 1 70 ? -5.977 -8.698 -2.813 1.00 96.81 70 THR A O 1
ATOM 539 N N . LEU A 1 71 ? -5.325 -7.252 -1.230 1.00 95.75 71 LEU A N 1
ATOM 540 C CA . LEU A 1 71 ? -3.889 -7.509 -1.346 1.00 95.75 71 LEU A CA 1
ATOM 541 C C . LEU A 1 71 ? -3.444 -8.829 -0.688 1.00 95.75 71 LEU A C 1
ATOM 543 O O . LEU A 1 71 ? -2.270 -9.176 -0.774 1.00 95.75 71 LEU A O 1
ATOM 547 N N . GLY A 1 72 ? -4.334 -9.537 0.017 1.00 97.88 72 GLY A N 1
ATOM 548 C CA . GLY A 1 72 ? -3.998 -10.778 0.720 1.00 97.88 72 GLY A CA 1
ATOM 549 C C . GLY A 1 72 ? -3.027 -10.597 1.894 1.00 97.88 72 GLY A C 1
ATOM 550 O O . GLY A 1 72 ? -2.295 -11.523 2.232 1.00 97.88 72 GLY A O 1
ATOM 551 N N . ILE A 1 73 ? -2.997 -9.416 2.518 1.00 98.06 73 ILE A N 1
ATOM 552 C CA . ILE A 1 73 ? -2.097 -9.097 3.636 1.00 98.06 73 ILE A CA 1
ATOM 553 C C . ILE A 1 73 ? -2.870 -8.661 4.877 1.00 98.06 73 ILE A C 1
ATOM 555 O O . ILE A 1 73 ? -4.016 -8.215 4.819 1.00 98.06 73 ILE A O 1
ATOM 559 N N . GLU A 1 74 ? -2.212 -8.716 6.032 1.00 98.31 74 GLU A N 1
ATOM 560 C CA . GLU A 1 74 ? -2.760 -8.108 7.239 1.00 98.31 74 GLU A CA 1
ATOM 561 C C . GLU A 1 74 ? -2.858 -6.582 7.112 1.00 98.31 74 GLU A C 1
ATOM 563 O O . GLU A 1 74 ? -1.991 -5.914 6.537 1.00 98.31 74 GLU A O 1
ATOM 568 N N . ARG A 1 75 ? -3.876 -5.994 7.749 1.00 97.69 75 ARG A N 1
ATOM 569 C CA . ARG A 1 75 ? -4.049 -4.534 7.805 1.00 97.69 75 ARG A CA 1
ATOM 570 C C . ARG A 1 75 ? -2.847 -3.824 8.445 1.00 97.69 75 ARG A C 1
ATOM 572 O O . ARG A 1 75 ? -2.446 -2.768 7.967 1.00 97.69 75 ARG A O 1
ATOM 579 N N . SER A 1 76 ? -2.253 -4.417 9.481 1.00 97.81 76 SER A N 1
ATOM 580 C CA . SER A 1 76 ? -1.017 -3.949 10.133 1.00 97.81 76 SER A CA 1
ATOM 581 C C . SER A 1 76 ? 0.141 -3.817 9.130 1.00 97.81 76 SER A C 1
ATOM 583 O O . SER A 1 76 ? 0.883 -2.830 9.132 1.00 97.81 76 SER A O 1
ATOM 585 N N . THR A 1 77 ? 0.262 -4.793 8.227 1.00 97.88 77 THR A N 1
ATOM 586 C CA . THR A 1 77 ? 1.275 -4.832 7.172 1.00 97.88 77 THR A CA 1
ATOM 587 C C . THR A 1 77 ? 1.015 -3.753 6.131 1.00 97.88 77 THR A C 1
ATOM 589 O O . THR A 1 77 ? 1.952 -3.043 5.760 1.00 97.88 77 THR A O 1
ATOM 592 N N . LEU A 1 78 ? -0.241 -3.577 5.712 1.00 98.12 78 LEU A N 1
ATOM 593 C CA . LEU A 1 78 ? -0.634 -2.477 4.833 1.00 98.12 78 LEU A CA 1
ATOM 594 C C . LEU A 1 78 ? -0.286 -1.118 5.456 1.00 98.12 78 LEU A C 1
ATOM 596 O O . LEU A 1 78 ? 0.353 -0.301 4.801 1.00 98.12 78 LEU A O 1
ATOM 600 N N . ASP A 1 79 ? -0.631 -0.886 6.725 1.00 97.94 79 ASP A N 1
ATOM 601 C CA . ASP A 1 79 ? -0.324 0.372 7.417 1.00 97.94 79 ASP A CA 1
ATOM 602 C C . ASP A 1 79 ? 1.190 0.643 7.475 1.00 97.94 79 ASP A C 1
ATOM 604 O O . ASP A 1 79 ? 1.629 1.773 7.244 1.00 97.94 79 ASP A O 1
ATOM 608 N N . ARG A 1 80 ? 2.012 -0.389 7.714 1.00 98.19 80 ARG A N 1
ATOM 609 C CA . ARG A 1 80 ? 3.477 -0.270 7.664 1.00 98.19 80 ARG A CA 1
ATOM 610 C C . ARG A 1 80 ? 3.977 0.086 6.263 1.00 98.19 80 ARG A C 1
ATOM 612 O O . ARG A 1 80 ? 4.878 0.914 6.149 1.00 98.19 80 ARG A O 1
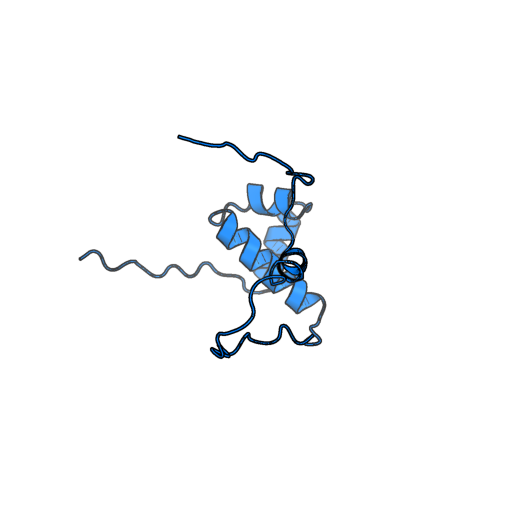ATOM 619 N N . LYS A 1 81 ? 3.414 -0.521 5.213 1.00 97.44 81 LYS A N 1
ATOM 620 C CA . LYS A 1 81 ? 3.784 -0.241 3.815 1.00 97.44 81 LYS A CA 1
ATOM 621 C C . LYS A 1 81 ? 3.366 1.168 3.392 1.00 97.44 81 LYS A C 1
ATOM 623 O O . LYS A 1 81 ? 4.189 1.883 2.839 1.00 97.44 81 LYS A O 1
ATOM 628 N N . ILE A 1 82 ? 2.161 1.613 3.752 1.00 97.44 82 ILE A N 1
ATOM 629 C CA . ILE A 1 82 ? 1.690 2.990 3.516 1.00 97.44 82 ILE A CA 1
ATOM 630 C C . ILE A 1 82 ? 2.676 4.003 4.104 1.00 97.44 82 ILE A C 1
ATOM 632 O O . ILE A 1 82 ? 3.099 4.921 3.408 1.00 97.44 82 ILE A O 1
ATOM 636 N N . ARG A 1 83 ? 3.096 3.805 5.363 1.00 97.38 83 ARG A N 1
ATOM 637 C CA . ARG A 1 83 ? 4.082 4.678 6.020 1.00 97.38 83 ARG A CA 1
ATOM 638 C C . ARG A 1 83 ? 5.457 4.600 5.361 1.00 97.38 83 ARG A C 1
ATOM 640 O O . ARG A 1 83 ? 6.071 5.633 5.134 1.00 97.38 83 ARG A O 1
ATOM 647 N N . ARG A 1 84 ? 5.932 3.389 5.048 1.00 96.81 84 ARG A N 1
ATOM 648 C CA . ARG A 1 84 ? 7.232 3.158 4.395 1.00 96.81 84 ARG A CA 1
ATOM 649 C C . ARG A 1 84 ? 7.331 3.866 3.044 1.00 96.81 84 ARG A C 1
ATOM 651 O O . ARG A 1 84 ? 8.385 4.403 2.737 1.00 96.81 84 ARG A O 1
ATOM 658 N N . TYR A 1 85 ? 6.257 3.841 2.261 1.00 95.94 85 TYR A N 1
ATOM 659 C CA . TYR A 1 85 ? 6.216 4.411 0.915 1.00 95.94 85 TYR A CA 1
ATOM 660 C C . TYR A 1 85 ? 5.704 5.855 0.866 1.00 95.94 85 TYR A C 1
ATOM 662 O O . TYR A 1 85 ? 5.613 6.421 -0.217 1.00 95.94 85 TYR A O 1
ATOM 670 N N . GLY A 1 86 ? 5.341 6.449 2.008 1.00 95.06 86 GLY A N 1
ATOM 671 C CA . GLY A 1 86 ? 4.798 7.808 2.050 1.00 95.06 86 GLY A CA 1
ATOM 672 C C . GLY A 1 86 ? 3.486 7.964 1.273 1.00 95.06 86 GLY A C 1
ATOM 673 O O . GLY A 1 86 ? 3.235 9.018 0.699 1.00 95.06 86 GLY A O 1
ATOM 674 N N . ILE A 1 87 ? 2.657 6.917 1.219 1.00 95.06 87 ILE A N 1
ATOM 675 C CA . ILE A 1 87 ? 1.393 6.953 0.477 1.00 95.06 87 ILE A CA 1
ATOM 676 C C . ILE A 1 87 ? 0.392 7.829 1.236 1.00 95.06 87 ILE A C 1
ATOM 678 O O . ILE A 1 87 ? 0.003 7.512 2.363 1.00 95.06 87 ILE A O 1
ATOM 682 N N . VAL A 1 88 ? -0.050 8.908 0.597 1.00 91.75 88 VAL A N 1
ATOM 683 C CA . VAL A 1 88 ? -1.020 9.865 1.138 1.00 91.75 88 VAL A CA 1
ATOM 684 C C . VAL A 1 88 ? -2.222 9.987 0.216 1.00 91.75 88 VAL A C 1
ATOM 686 O O . VAL A 1 88 ? -2.116 9.784 -0.993 1.00 91.75 88 VAL A O 1
ATOM 689 N N . GLN A 1 89 ? -3.381 10.275 0.803 1.00 90.25 89 GLN A N 1
ATOM 690 C CA . GLN A 1 89 ? -4.581 10.548 0.032 1.00 90.25 89 GLN A CA 1
ATOM 691 C C . GLN A 1 89 ? -4.490 11.952 -0.550 1.00 90.25 89 GLN A C 1
ATOM 693 O O . GLN A 1 89 ? -4.429 12.922 0.202 1.00 90.25 89 GLN A O 1
ATOM 698 N N . ASP A 1 90 ? -4.519 12.040 -1.878 1.00 79.31 90 ASP A N 1
ATOM 699 C CA . ASP A 1 90 ? -4.669 13.301 -2.594 1.00 79.31 90 ASP A CA 1
ATOM 700 C C . ASP A 1 90 ? -6.086 13.827 -2.319 1.00 79.31 90 ASP A C 1
ATOM 702 O O . ASP A 1 90 ? -7.044 13.520 -3.027 1.00 79.31 90 ASP A O 1
ATOM 706 N N . THR A 1 91 ? -6.263 14.559 -1.221 1.00 67.12 91 THR A N 1
ATOM 707 C CA . THR A 1 91 ? -7.497 15.295 -0.952 1.00 67.12 91 THR A CA 1
ATOM 708 C C . THR A 1 91 ? -7.478 16.549 -1.815 1.00 67.12 91 THR A C 1
ATOM 710 O O . THR A 1 91 ? -7.158 17.632 -1.332 1.00 67.12 91 THR A O 1
ATOM 713 N N . THR A 1 92 ? -7.753 16.421 -3.111 1.00 61.47 92 THR A N 1
ATOM 714 C CA . THR A 1 92 ? -8.085 17.594 -3.922 1.00 61.47 92 THR A CA 1
ATOM 715 C C . THR A 1 92 ? -9.500 18.019 -3.518 1.00 61.47 92 THR A C 1
ATOM 717 O O . THR A 1 92 ? -10.430 17.241 -3.742 1.00 61.47 92 THR A O 1
ATOM 720 N N . PRO A 1 93 ? -9.704 19.186 -2.876 1.00 55.47 93 PRO A N 1
ATOM 721 C CA . PRO A 1 93 ? -11.051 19.689 -2.654 1.00 55.47 93 PRO A CA 1
ATOM 722 C C . PRO A 1 93 ? -11.674 19.946 -4.028 1.00 55.47 93 PRO A C 1
ATOM 724 O O . PRO A 1 93 ? -11.117 20.693 -4.831 1.00 55.47 93 PRO A O 1
ATOM 727 N N . VAL A 1 94 ? -12.792 19.283 -4.324 1.00 59.09 94 VAL A N 1
ATOM 728 C CA . VAL A 1 94 ? -13.605 19.607 -5.500 1.00 59.09 94 VAL A CA 1
ATOM 729 C C . VAL A 1 94 ? -14.127 21.031 -5.276 1.00 59.09 94 VAL A C 1
ATOM 731 O O . VAL A 1 94 ? -14.791 21.247 -4.261 1.00 59.09 94 VAL A O 1
ATOM 734 N N . PRO A 1 95 ? -13.804 22.021 -6.130 1.00 57.41 95 PRO A N 1
ATOM 735 C CA . PRO A 1 95 ? -14.435 23.328 -6.027 1.00 57.41 95 PRO A CA 1
ATOM 736 C C . PRO A 1 95 ? -15.924 23.155 -6.343 1.00 57.41 95 PRO A C 1
ATOM 738 O O . PRO A 1 95 ? -16.280 22.786 -7.461 1.00 57.41 95 PRO A O 1
ATOM 741 N N . GLU A 1 96 ? -16.782 23.362 -5.343 1.00 52.50 96 GLU A N 1
ATOM 742 C CA . GLU A 1 96 ? -18.223 23.481 -5.555 1.00 52.50 96 GLU A CA 1
ATOM 743 C C . GLU A 1 96 ? -18.478 24.762 -6.358 1.00 52.50 96 GLU A C 1
ATOM 745 O O . GLU A 1 96 ? -18.124 25.860 -5.920 1.00 52.50 96 GLU A O 1
ATOM 750 N N . GLY A 1 97 ? -19.028 24.597 -7.559 1.00 55.75 97 GLY A N 1
ATOM 751 C CA . GLY A 1 97 ? -19.537 25.661 -8.418 1.00 55.75 97 GLY A CA 1
ATOM 752 C C . GLY A 1 97 ? -20.982 25.375 -8.770 1.00 55.75 97 GLY A C 1
ATOM 753 O O . GLY A 1 97 ? -21.279 24.189 -9.041 1.00 55.75 97 GLY A O 1
#

Radius of gyration: 20.17 Å; chains: 1; bounding box: 49×44×54 Å

Secondary structure (DSSP, 8-state):
-----------S---GGGGGG-----S-----------------HHHHHHHHHHHHHHHTTT-HHHHHHHTTS-HHHHHHHHHHTT-----------